Protein AF-A0A4U3MKB4-F1 (afdb_monomer_lite)

Structure (mmCIF, N/CA/C/O backbone):
data_AF-A0A4U3MKB4-F1
#
_entry.id   AF-A0A4U3MKB4-F1
#
loop_
_atom_site.group_PDB
_atom_site.id
_atom_site.type_symbol
_atom_site.label_atom_id
_atom_site.label_alt_id
_atom_site.label_comp_id
_atom_site.label_asym_id
_atom_site.label_entity_id
_atom_site.label_seq_id
_atom_site.pdbx_PDB_ins_code
_atom_site.Cartn_x
_atom_site.Cartn_y
_atom_site.Cartn_z
_atom_site.occupancy
_atom_site.B_iso_or_equiv
_atom_site.auth_seq_id
_atom_site.auth_comp_id
_atom_site.auth_asym_id
_atom_site.auth_atom_id
_atom_site.pdbx_PDB_model_num
ATOM 1 N N . MET A 1 1 ? -22.006 -13.463 2.610 1.00 45.25 1 MET A N 1
ATOM 2 C CA . MET A 1 1 ? -20.805 -13.300 1.770 1.00 45.25 1 MET A CA 1
ATOM 3 C C . MET A 1 1 ? -20.083 -12.080 2.296 1.00 45.25 1 MET A C 1
ATOM 5 O O . MET A 1 1 ? -20.687 -11.020 2.310 1.00 45.25 1 MET A O 1
ATOM 9 N N . THR A 1 2 ? -18.885 -12.236 2.850 1.00 61.12 2 THR A N 1
ATOM 10 C CA . THR A 1 2 ? -18.016 -11.099 3.169 1.00 61.12 2 THR A CA 1
ATOM 11 C C . THR A 1 2 ? -17.469 -10.578 1.849 1.00 61.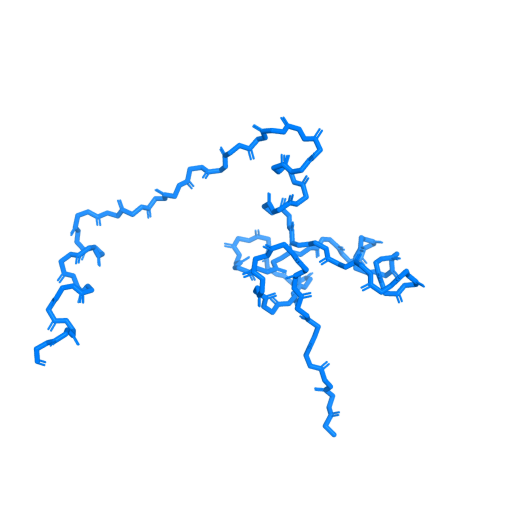12 2 THR A C 1
ATOM 13 O O . THR A 1 2 ? -16.758 -11.299 1.153 1.00 61.12 2 THR A O 1
ATOM 16 N N . GLU A 1 3 ? -17.880 -9.376 1.460 1.00 80.94 3 GLU A N 1
ATOM 17 C CA . GLU A 1 3 ? -17.368 -8.721 0.260 1.00 80.94 3 GLU A CA 1
ATOM 18 C C . GLU A 1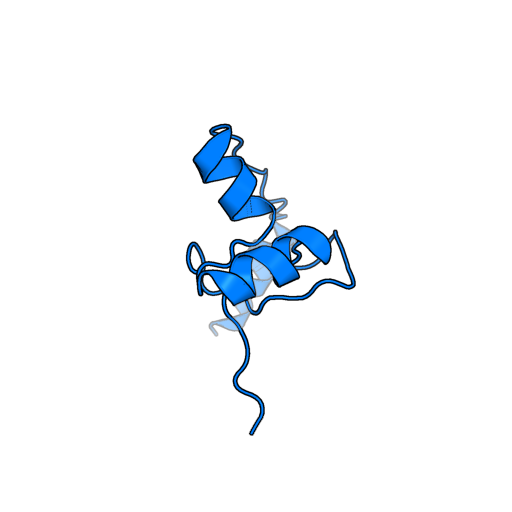 3 ? -15.867 -8.464 0.441 1.00 80.94 3 GLU A C 1
ATOM 20 O O . GLU A 1 3 ? -15.439 -7.936 1.470 1.00 80.94 3 GLU A O 1
ATOM 25 N N . ALA A 1 4 ? -15.059 -8.912 -0.520 1.00 89.56 4 ALA A N 1
ATOM 26 C CA . ALA A 1 4 ? -13.624 -8.681 -0.493 1.00 89.56 4 ALA A CA 1
ATOM 27 C C . ALA A 1 4 ? -13.352 -7.193 -0.739 1.00 89.56 4 ALA A C 1
ATOM 29 O O . ALA A 1 4 ? -13.913 -6.593 -1.654 1.00 89.56 4 ALA A O 1
ATOM 30 N N . ILE A 1 5 ? -12.479 -6.595 0.068 1.00 94.81 5 ILE A N 1
ATOM 31 C CA . ILE A 1 5 ? -12.063 -5.207 -0.133 1.00 94.81 5 ILE A CA 1
ATOM 32 C C . ILE A 1 5 ? -10.977 -5.180 -1.200 1.00 94.81 5 ILE A C 1
ATOM 34 O O . ILE A 1 5 ? -10.002 -5.925 -1.118 1.00 94.81 5 ILE A O 1
ATOM 38 N N . HIS A 1 6 ? -11.128 -4.305 -2.187 1.00 96.69 6 HIS A N 1
ATOM 39 C CA . HIS A 1 6 ? -10.174 -4.151 -3.278 1.00 96.69 6 HIS A CA 1
ATOM 40 C C . HIS A 1 6 ? -9.436 -2.819 -3.177 1.00 96.69 6 HIS A C 1
ATOM 42 O O . HIS A 1 6 ? -9.995 -1.797 -2.787 1.00 96.69 6 HIS A O 1
ATOM 48 N N . CYS A 1 7 ? -8.163 -2.829 -3.566 1.00 97.50 7 CYS A N 1
ATOM 49 C CA . CYS A 1 7 ? -7.373 -1.622 -3.729 1.00 97.50 7 CYS A CA 1
ATOM 50 C C . CYS A 1 7 ? -8.005 -0.745 -4.812 1.00 97.50 7 CYS A C 1
ATOM 52 O O . CYS A 1 7 ? -8.073 -1.158 -5.971 1.00 97.50 7 CYS A O 1
ATOM 54 N N . ILE A 1 8 ? -8.368 0.493 -4.481 1.00 97.19 8 ILE A N 1
ATOM 55 C CA . ILE A 1 8 ? -9.017 1.403 -5.440 1.00 97.19 8 ILE A CA 1
ATOM 56 C C . ILE A 1 8 ? -8.080 1.863 -6.571 1.00 97.19 8 ILE A C 1
ATOM 58 O O . ILE A 1 8 ? -8.533 2.398 -7.577 1.00 97.19 8 ILE A O 1
ATOM 62 N N . GLY A 1 9 ? -6.766 1.658 -6.419 1.00 95.69 9 GLY A N 1
ATOM 63 C CA . GLY A 1 9 ? -5.767 2.003 -7.432 1.00 95.69 9 GLY A CA 1
ATOM 64 C C . GLY A 1 9 ? -5.496 0.899 -8.459 1.00 95.69 9 GLY A C 1
ATOM 65 O O . GLY A 1 9 ? -5.359 1.193 -9.640 1.00 95.69 9 GLY A O 1
ATOM 66 N N . CYS A 1 10 ? -5.381 -0.363 -8.030 1.00 95.88 10 CYS A N 1
ATOM 67 C CA . CYS A 1 10 ? -4.979 -1.475 -8.909 1.00 95.88 10 CYS A CA 1
ATOM 68 C C . CYS A 1 10 ? -5.925 -2.681 -8.905 1.00 95.88 10 CYS A C 1
ATOM 70 O O . CYS A 1 10 ? -5.653 -3.654 -9.601 1.00 95.88 10 CYS A O 1
ATOM 72 N N . GLY A 1 11 ? -6.987 -2.664 -8.099 1.00 95.75 11 GLY A N 1
ATOM 73 C CA . GLY A 1 11 ? -7.969 -3.747 -8.014 1.00 95.75 11 GLY A CA 1
ATOM 74 C C . GLY A 1 11 ? -7.523 -4.992 -7.240 1.00 95.75 11 GLY A C 1
ATOM 75 O O . GLY A 1 11 ? -8.325 -5.906 -7.068 1.00 95.75 11 GLY A O 1
ATOM 76 N N . ALA A 1 12 ? -6.285 -5.057 -6.739 1.00 96.12 12 ALA A N 1
ATOM 77 C CA . ALA A 1 12 ? -5.832 -6.189 -5.925 1.00 96.12 12 ALA A CA 1
ATOM 78 C C . ALA A 1 12 ? -6.684 -6.341 -4.652 1.00 96.12 12 ALA A C 1
ATOM 80 O O . ALA A 1 12 ? -7.026 -5.336 -4.028 1.00 96.12 12 ALA A O 1
ATOM 81 N N . ILE A 1 13 ? -6.987 -7.579 -4.254 1.00 97.12 13 ILE A N 1
ATOM 82 C CA . ILE A 1 13 ? -7.660 -7.868 -2.978 1.00 97.12 13 ILE A CA 1
ATOM 83 C C . ILE A 1 13 ? -6.757 -7.406 -1.838 1.00 97.12 13 ILE A C 1
ATOM 85 O O . ILE A 1 13 ? -5.580 -7.756 -1.806 1.00 97.12 13 ILE A O 1
ATOM 89 N N . ILE A 1 14 ? -7.298 -6.616 -0.918 1.00 97.44 14 ILE A N 1
ATOM 90 C CA . ILE A 1 14 ? -6.556 -6.105 0.227 1.00 97.44 14 ILE A CA 1
ATOM 91 C C . ILE A 1 14 ? -6.323 -7.214 1.248 1.00 97.44 14 ILE A C 1
ATOM 93 O O . ILE A 1 14 ? -7.232 -7.961 1.606 1.00 97.44 14 ILE A O 1
ATOM 97 N N . GLN A 1 15 ? -5.099 -7.257 1.762 1.00 97.19 15 GLN A N 1
ATOM 98 C CA . GLN A 1 15 ? -4.713 -8.087 2.896 1.00 97.19 15 GLN A CA 1
ATOM 99 C C . GLN A 1 15 ? -3.749 -7.318 3.808 1.00 97.19 15 GLN A C 1
ATOM 101 O O . GLN A 1 15 ? -3.117 -6.350 3.383 1.00 97.19 15 GLN A O 1
ATOM 106 N N . THR A 1 16 ? -3.659 -7.721 5.074 1.00 97.56 16 THR A N 1
ATOM 107 C CA . THR A 1 16 ? -2.827 -7.049 6.092 1.00 97.56 16 THR A CA 1
ATOM 108 C C . THR A 1 16 ? -1.815 -7.991 6.750 1.00 97.56 16 THR A C 1
ATOM 110 O O . THR A 1 16 ? -1.289 -7.675 7.814 1.00 97.56 16 THR A O 1
ATOM 113 N N . GLU A 1 17 ? -1.585 -9.168 6.170 1.00 97.75 17 GLU A N 1
ATOM 114 C CA . GLU A 1 17 ? -0.832 -10.271 6.778 1.00 97.75 17 GLU A CA 1
ATOM 115 C C . GLU A 1 17 ? 0.585 -10.399 6.215 1.00 97.75 17 GLU A C 1
ATOM 117 O O . GLU A 1 17 ? 1.532 -10.548 6.984 1.00 97.75 17 GLU A O 1
ATOM 122 N N . ASN A 1 18 ? 0.751 -10.314 4.891 1.00 96.62 18 ASN A N 1
ATOM 123 C CA . ASN A 1 18 ? 2.035 -10.552 4.236 1.00 96.62 18 ASN A CA 1
ATOM 124 C C . ASN A 1 18 ? 2.515 -9.319 3.445 1.00 96.62 18 ASN A C 1
ATOM 126 O O . ASN A 1 18 ? 2.014 -9.076 2.347 1.00 96.62 18 ASN A O 1
ATOM 130 N N . PRO A 1 19 ? 3.515 -8.567 3.944 1.00 94.62 19 PRO A N 1
ATOM 131 C CA . PRO A 1 19 ? 4.060 -7.378 3.283 1.00 94.62 19 PRO A CA 1
ATOM 132 C C . PRO A 1 19 ? 4.616 -7.586 1.874 1.00 94.62 19 PRO A C 1
ATOM 134 O O . PRO A 1 19 ? 4.728 -6.626 1.113 1.00 94.62 19 PRO A O 1
ATOM 137 N N . HIS A 1 20 ? 4.990 -8.820 1.535 1.00 90.62 20 HIS A N 1
ATOM 138 C CA . HIS A 1 20 ? 5.610 -9.154 0.256 1.00 90.62 20 HIS A CA 1
ATOM 139 C C . HIS A 1 20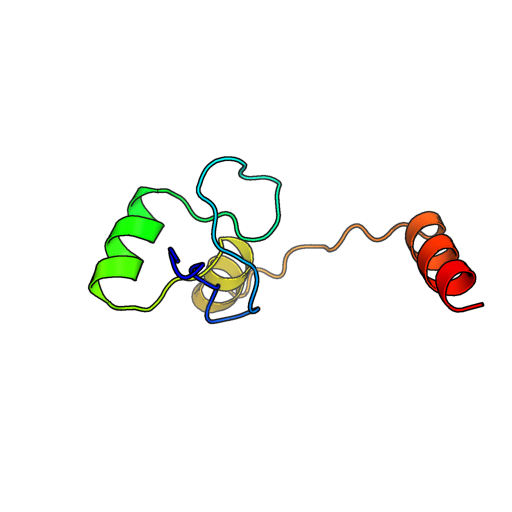 ? 4.605 -9.628 -0.796 1.00 90.62 20 HIS A C 1
ATOM 141 O O . HIS A 1 20 ? 4.971 -9.785 -1.957 1.00 90.62 20 HIS A O 1
ATOM 147 N N . GLU A 1 21 ? 3.342 -9.813 -0.413 1.00 93.25 21 GLU A N 1
ATOM 148 C CA . GLU A 1 21 ? 2.288 -10.283 -1.306 1.00 93.25 21 GLU A CA 1
ATOM 149 C C . GLU A 1 21 ? 1.452 -9.135 -1.870 1.00 93.25 21 GLU A C 1
ATOM 151 O O . GLU A 1 21 ? 1.353 -8.034 -1.309 1.00 93.25 21 GLU A O 1
ATOM 156 N N . LEU A 1 22 ? 0.797 -9.408 -2.999 1.00 93.06 22 LEU A N 1
ATOM 157 C CA . LEU A 1 22 ? -0.105 -8.455 -3.633 1.00 93.06 22 LEU A CA 1
ATOM 158 C C . LEU A 1 22 ? -1.207 -8.006 -2.668 1.00 93.06 22 LEU A C 1
ATOM 160 O O . LEU A 1 22 ? -1.700 -8.762 -1.832 1.00 93.06 22 LEU A O 1
ATOM 164 N N . GLY A 1 23 ? -1.587 -6.735 -2.796 1.00 95.94 23 GLY A N 1
ATOM 165 C CA . GLY A 1 23 ? -2.680 -6.170 -2.010 1.00 95.94 23 GLY A CA 1
ATOM 166 C C . GLY A 1 23 ? -2.349 -5.865 -0.550 1.00 95.94 23 GLY A C 1
ATOM 167 O O . GLY A 1 23 ? -3.232 -5.386 0.158 1.00 95.94 23 GLY A O 1
ATOM 168 N N . TYR A 1 24 ? -1.103 -6.061 -0.104 1.00 97.75 24 TYR A N 1
ATOM 169 C CA . TYR A 1 24 ? -0.724 -5.704 1.259 1.00 97.75 24 TYR A CA 1
ATOM 170 C C . TYR A 1 24 ? -0.997 -4.230 1.561 1.00 97.75 24 TYR A C 1
ATOM 172 O O . TYR A 1 24 ? -0.616 -3.343 0.792 1.00 97.75 24 TYR A O 1
ATOM 180 N N . THR A 1 25 ? -1.594 -3.964 2.715 1.00 97.62 25 THR A N 1
ATOM 181 C CA . THR A 1 25 ? -1.625 -2.648 3.345 1.00 97.62 25 THR A CA 1
ATOM 182 C C . THR A 1 25 ? -1.446 -2.819 4.859 1.00 97.62 25 THR A C 1
ATOM 184 O O . THR A 1 25 ? -1.944 -3.797 5.420 1.00 97.62 25 THR A O 1
ATOM 187 N N . PRO A 1 26 ? -0.734 -1.925 5.568 1.00 97.50 26 PRO A N 1
ATOM 188 C CA . PRO A 1 26 ? -0.632 -2.013 7.022 1.00 97.50 26 PRO A CA 1
ATOM 189 C C . PRO A 1 26 ? -2.014 -1.971 7.685 1.00 97.50 26 PRO A C 1
ATOM 191 O O . PRO A 1 26 ? -2.869 -1.187 7.277 1.00 97.50 26 PRO A O 1
ATOM 194 N N . LYS A 1 27 ? -2.222 -2.744 8.758 1.00 97.00 27 LYS A N 1
ATOM 195 C CA . LYS A 1 27 ? -3.523 -2.831 9.449 1.00 97.00 27 LYS A CA 1
ATOM 196 C C . LYS A 1 27 ? -4.097 -1.467 9.859 1.00 97.00 27 LYS A C 1
ATOM 198 O O . LYS A 1 27 ? -5.278 -1.213 9.672 1.00 97.00 27 LYS A O 1
ATOM 203 N N . THR A 1 28 ? -3.252 -0.554 10.328 1.00 96.31 28 THR A N 1
ATOM 204 C CA . THR A 1 28 ? -3.667 0.810 10.692 1.00 96.31 28 THR A CA 1
ATOM 205 C C . THR A 1 28 ? -4.115 1.646 9.491 1.00 96.31 28 THR A C 1
ATOM 207 O O . THR A 1 28 ? -4.977 2.509 9.630 1.00 96.31 28 THR A O 1
ATOM 210 N N . ALA A 1 29 ? -3.536 1.418 8.308 1.00 95.69 29 ALA A N 1
ATOM 211 C CA . ALA A 1 29 ? -3.957 2.060 7.066 1.00 95.69 29 ALA A CA 1
ATOM 212 C C . ALA A 1 29 ? -5.247 1.429 6.527 1.00 95.69 29 ALA A C 1
ATOM 214 O O . ALA A 1 29 ? -6.100 2.150 6.018 1.00 95.69 29 ALA A O 1
ATOM 215 N N . PHE A 1 30 ? -5.410 0.112 6.692 1.00 96.69 30 PHE A N 1
ATOM 216 C CA . PHE A 1 30 ? -6.656 -0.587 6.391 1.00 96.69 30 PHE A CA 1
ATOM 217 C C . PHE A 1 30 ? -7.817 -0.032 7.216 1.00 96.69 30 PHE A C 1
ATOM 219 O O . PHE A 1 30 ? -8.802 0.401 6.639 1.00 96.69 30 PHE A O 1
ATOM 226 N N . GLU A 1 31 ? -7.681 0.026 8.543 1.00 95.75 31 GLU A N 1
ATOM 227 C CA . GLU A 1 31 ? -8.729 0.524 9.446 1.00 95.75 31 GLU A CA 1
ATOM 228 C C . GLU A 1 31 ? -9.158 1.954 9.083 1.00 95.75 31 GLU A C 1
ATOM 230 O O . GLU A 1 31 ? -10.345 2.207 8.897 1.00 95.75 31 GLU A O 1
ATOM 235 N N . LYS A 1 32 ? -8.199 2.859 8.849 1.00 94.81 32 LYS A N 1
ATOM 236 C CA . LYS A 1 32 ? -8.488 4.229 8.387 1.00 94.81 32 LYS A CA 1
ATOM 237 C C . LYS A 1 32 ? -9.157 4.269 7.014 1.00 94.81 32 LYS A C 1
ATOM 239 O O . LYS A 1 32 ? -10.073 5.051 6.797 1.00 94.81 32 LYS A O 1
ATOM 244 N N . GLY A 1 33 ? -8.698 3.443 6.076 1.00 93.81 33 GLY A N 1
ATOM 245 C CA . GLY A 1 33 ? -9.291 3.365 4.742 1.00 93.81 33 GLY A CA 1
ATOM 246 C C . GLY A 1 33 ? -10.704 2.776 4.759 1.00 93.81 33 GLY A C 1
ATOM 247 O O . GLY A 1 33 ? -11.526 3.140 3.929 1.00 93.81 33 GLY A O 1
ATOM 248 N N . MET A 1 34 ? -11.023 1.915 5.729 1.00 94.25 34 MET A N 1
ATOM 249 C CA . MET A 1 34 ? -12.378 1.395 5.933 1.00 94.25 34 MET A CA 1
ATOM 250 C C . MET A 1 34 ? -13.340 2.465 6.466 1.00 94.25 34 MET A C 1
ATOM 252 O O . MET A 1 34 ? -14.525 2.409 6.152 1.00 94.25 34 MET A O 1
ATOM 256 N N . GLU A 1 35 ? -12.853 3.454 7.223 1.00 94.62 35 GLU A N 1
ATOM 257 C CA . GLU A 1 35 ? -13.663 4.601 7.666 1.00 94.62 35 GLU A CA 1
ATOM 258 C C . GLU A 1 35 ? -14.059 5.513 6.495 1.00 94.62 35 GLU A C 1
ATOM 260 O O . GLU A 1 35 ? -15.160 6.062 6.481 1.00 94.62 35 GLU A O 1
ATOM 265 N N . THR A 1 36 ? -13.173 5.671 5.506 1.00 92.06 36 THR A N 1
ATOM 266 C CA . THR A 1 36 ? -13.396 6.539 4.337 1.00 92.06 36 THR A CA 1
ATOM 267 C C . THR A 1 36 ? -13.951 5.800 3.118 1.00 92.06 36 THR A C 1
ATOM 269 O O . THR A 1 36 ? -14.448 6.440 2.194 1.00 92.06 36 THR A O 1
ATOM 272 N N . GLY A 1 37 ? -13.861 4.468 3.093 1.00 88.69 37 GLY A N 1
ATOM 273 C CA . GLY A 1 37 ? -14.151 3.634 1.923 1.00 88.69 37 GLY A CA 1
ATOM 274 C C . GLY A 1 37 ? -13.036 3.626 0.868 1.00 88.69 37 GLY A C 1
ATOM 275 O O . GLY A 1 37 ? -13.207 3.044 -0.202 1.00 88.69 37 GLY A O 1
ATOM 276 N N . GLU A 1 38 ? -11.888 4.246 1.149 1.00 93.38 38 GLU A N 1
ATOM 277 C CA . GLU A 1 38 ? -10.765 4.362 0.219 1.00 93.38 38 GLU A CA 1
ATOM 278 C C . GLU A 1 38 ? -9.540 3.611 0.745 1.00 93.38 38 GLU A C 1
ATOM 280 O O . GLU A 1 38 ? -8.789 4.110 1.586 1.00 93.38 38 GLU A O 1
ATOM 285 N N . VAL A 1 39 ? -9.294 2.411 0.212 1.00 97.12 39 VAL A N 1
ATOM 286 C CA . VAL A 1 39 ? -8.139 1.592 0.600 1.00 97.12 39 VAL A CA 1
ATOM 287 C C . VAL A 1 39 ? -7.158 1.461 -0.561 1.00 97.12 39 VAL A C 1
ATOM 289 O O . VAL A 1 39 ? -7.506 1.008 -1.652 1.00 97.12 39 VAL A O 1
ATOM 292 N N . TYR A 1 40 ? -5.896 1.810 -0.308 1.00 97.50 40 TYR A N 1
ATOM 293 C CA . TYR A 1 40 ? -4.776 1.534 -1.206 1.00 97.50 40 TYR A CA 1
ATOM 294 C C . TYR A 1 40 ? -3.914 0.395 -0.661 1.00 97.50 40 TYR A C 1
ATOM 296 O O . TYR A 1 40 ? -3.634 0.329 0.538 1.00 97.50 40 TYR A O 1
ATOM 304 N N . CYS A 1 41 ? -3.409 -0.454 -1.558 1.00 97.38 41 CYS A N 1
ATOM 305 C CA . CYS A 1 41 ? -2.264 -1.304 -1.245 1.00 97.38 41 CYS A CA 1
ATOM 306 C C . CYS A 1 41 ? -0.980 -0.460 -1.152 1.00 97.38 41 CYS A C 1
ATOM 308 O O . CYS A 1 41 ? -0.886 0.632 -1.723 1.00 97.38 41 CYS A O 1
ATOM 310 N N . GLN A 1 42 ? 0.044 -0.990 -0.487 1.00 96.12 42 GLN A N 1
ATOM 311 C CA . GLN A 1 42 ? 1.315 -0.313 -0.233 1.00 96.12 42 GLN A CA 1
ATOM 312 C C . GLN A 1 42 ? 1.989 0.188 -1.519 1.00 96.12 42 GLN A C 1
ATOM 314 O O . GLN A 1 42 ? 2.603 1.256 -1.516 1.00 96.12 42 GLN A O 1
ATOM 319 N N . ARG A 1 43 ? 1.879 -0.547 -2.635 1.00 95.25 43 ARG A N 1
ATOM 320 C CA . ARG A 1 43 ? 2.434 -0.115 -3.930 1.00 95.25 43 ARG A CA 1
ATOM 321 C C . ARG A 1 43 ? 1.712 1.120 -4.473 1.00 95.25 43 ARG A C 1
ATOM 323 O O . ARG A 1 43 ? 2.367 2.099 -4.811 1.00 95.25 43 ARG A O 1
ATOM 330 N N . CYS A 1 44 ? 0.379 1.099 -4.524 1.00 96.56 44 CYS A N 1
ATOM 331 C CA . CYS A 1 44 ? -0.410 2.229 -5.023 1.00 96.56 44 CYS A CA 1
ATOM 332 C C . CYS A 1 44 ? -0.295 3.461 -4.125 1.00 96.56 44 CYS A C 1
ATOM 334 O O . CYS A 1 44 ? -0.210 4.572 -4.639 1.00 96.56 44 CYS A O 1
ATOM 336 N N . PHE A 1 45 ? -0.249 3.270 -2.804 1.00 96.12 45 PHE A N 1
ATOM 337 C CA . PHE A 1 45 ? -0.035 4.363 -1.861 1.00 96.12 45 PHE A CA 1
ATOM 338 C C . PHE A 1 45 ? 1.306 5.064 -2.124 1.00 96.12 45 PHE A C 1
ATOM 340 O O . PHE A 1 45 ? 1.351 6.282 -2.287 1.00 96.12 45 PHE A O 1
ATOM 347 N N . ARG A 1 46 ? 2.397 4.295 -2.246 1.00 95.50 46 ARG A N 1
ATOM 348 C CA . ARG A 1 46 ? 3.729 4.848 -2.525 1.00 95.50 46 ARG A CA 1
ATOM 349 C C . ARG A 1 46 ? 3.806 5.557 -3.871 1.00 95.50 46 ARG A C 1
ATOM 351 O O . ARG A 1 46 ? 4.309 6.676 -3.937 1.00 95.50 46 ARG A O 1
ATOM 358 N N . LEU A 1 47 ? 3.220 4.966 -4.910 1.00 95.31 47 LEU A N 1
ATOM 359 C CA . LEU A 1 47 ? 3.141 5.597 -6.222 1.00 95.31 47 LEU A CA 1
ATOM 360 C C . LEU A 1 47 ? 2.384 6.936 -6.164 1.00 95.31 47 LEU A C 1
ATOM 362 O O . LEU A 1 47 ? 2.870 7.939 -6.675 1.00 95.31 47 LEU A O 1
ATOM 366 N N . ARG A 1 48 ? 1.221 6.981 -5.502 1.00 94.06 48 ARG A N 1
ATOM 367 C CA . ARG A 1 48 ? 0.358 8.174 -5.454 1.00 94.06 48 ARG A CA 1
ATOM 368 C C . ARG A 1 48 ? 0.951 9.327 -4.643 1.00 94.06 48 ARG A C 1
ATOM 370 O O . ARG A 1 48 ? 0.737 10.481 -5.000 1.00 94.06 48 ARG A O 1
ATOM 377 N N . HIS A 1 49 ? 1.646 9.029 -3.549 1.00 95.00 49 HIS A N 1
ATOM 378 C CA . HIS A 1 49 ? 2.125 10.056 -2.617 1.00 95.00 49 HIS A CA 1
ATOM 379 C C . HIS A 1 49 ? 3.599 10.413 -2.796 1.00 95.00 49 HIS A C 1
ATOM 381 O O . HIS A 1 49 ? 3.990 11.528 -2.460 1.00 95.00 49 HIS A O 1
ATOM 387 N N . TYR A 1 50 ? 4.404 9.495 -3.329 1.00 95.06 50 TYR A N 1
ATOM 388 C CA . TYR A 1 50 ? 5.854 9.664 -3.419 1.00 95.06 50 TYR A CA 1
ATOM 389 C C . TYR A 1 50 ? 6.399 9.483 -4.837 1.00 95.06 50 TYR A C 1
ATOM 391 O O . TYR A 1 50 ? 7.606 9.600 -5.024 1.00 95.06 50 TYR A O 1
ATOM 399 N N . ASN A 1 51 ? 5.540 9.204 -5.829 1.00 92.50 51 ASN A N 1
ATOM 400 C CA . ASN A 1 51 ? 5.953 8.847 -7.191 1.00 92.50 51 ASN A CA 1
ATOM 401 C C . ASN A 1 51 ? 6.980 7.693 -7.210 1.00 92.50 51 ASN A C 1
ATOM 403 O O . ASN A 1 51 ? 7.839 7.611 -8.086 1.00 92.50 51 ASN A O 1
ATOM 407 N N . ASP A 1 52 ? 6.902 6.820 -6.204 1.00 92.69 52 ASP A N 1
ATOM 408 C CA . ASP A 1 52 ? 7.800 5.686 -6.013 1.00 92.69 52 ASP A CA 1
ATOM 409 C C . ASP A 1 52 ? 7.275 4.498 -6.827 1.00 92.69 52 ASP A C 1
ATOM 411 O O . ASP A 1 52 ? 6.332 3.796 -6.434 1.00 92.69 52 ASP A O 1
ATOM 415 N N . ILE A 1 53 ? 7.864 4.327 -8.00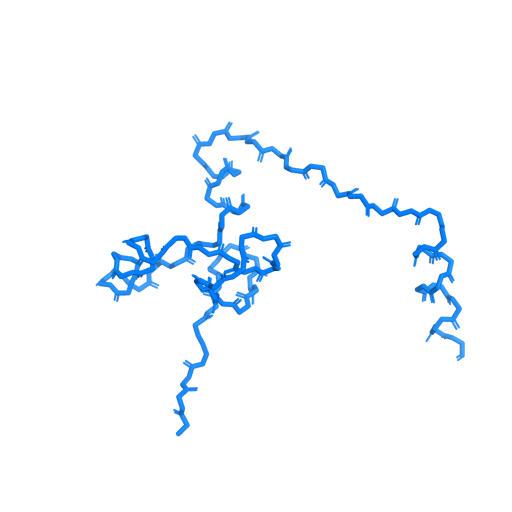9 1.00 86.19 53 ILE A N 1
ATOM 416 C CA . ILE A 1 53 ? 7.599 3.204 -8.900 1.00 86.19 53 ILE A CA 1
ATOM 417 C C . ILE A 1 53 ? 8.375 2.002 -8.374 1.00 86.19 53 ILE A C 1
ATOM 419 O O . ILE A 1 53 ? 9.600 1.998 -8.333 1.00 86.19 53 ILE A O 1
ATOM 423 N N . GLN A 1 54 ? 7.639 0.969 -7.984 1.00 76.88 54 GLN A N 1
ATOM 424 C CA . GLN A 1 54 ? 8.236 -0.282 -7.540 1.00 76.88 54 GLN A CA 1
ATOM 425 C C . GLN A 1 54 ? 8.660 -1.121 -8.739 1.00 76.88 54 GLN A C 1
ATOM 427 O O . GLN A 1 54 ? 7.847 -1.359 -9.637 1.00 76.88 54 GLN A O 1
ATOM 432 N N . ASP A 1 55 ? 9.899 -1.606 -8.703 1.00 73.56 55 ASP A N 1
ATOM 433 C CA . ASP A 1 55 ? 10.405 -2.542 -9.696 1.00 73.56 55 ASP A CA 1
ATOM 434 C C . ASP A 1 55 ? 9.568 -3.820 -9.705 1.00 73.56 55 ASP A C 1
ATOM 436 O O . ASP A 1 55 ? 9.247 -4.406 -8.665 1.00 73.56 55 ASP A O 1
ATOM 440 N N . VAL A 1 56 ? 9.211 -4.258 -10.908 1.00 70.12 56 VA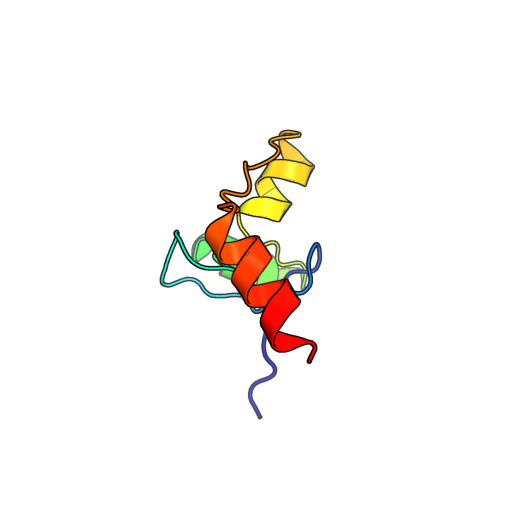L A N 1
ATOM 441 C CA . VAL A 1 56 ? 8.590 -5.559 -11.123 1.00 70.12 56 VAL A CA 1
ATOM 442 C C . VAL A 1 56 ? 9.716 -6.505 -11.500 1.00 70.12 56 VAL A C 1
ATOM 444 O O . VAL A 1 56 ? 10.304 -6.371 -12.570 1.00 70.12 56 VAL A O 1
ATOM 447 N N . GLN A 1 57 ? 10.042 -7.445 -10.617 1.00 64.75 57 GLN A N 1
ATOM 448 C CA . GLN A 1 57 ? 10.985 -8.507 -10.950 1.00 64.75 57 GLN A CA 1
ATOM 449 C C . GLN A 1 57 ? 10.250 -9.547 -11.794 1.00 64.75 57 GLN A C 1
ATOM 451 O O . GLN A 1 57 ? 9.730 -10.526 -11.272 1.00 64.75 57 GLN A O 1
ATOM 456 N N . LEU A 1 58 ? 10.138 -9.281 -13.094 1.00 70.12 58 LEU A N 1
ATOM 457 C CA . LEU A 1 58 ? 9.760 -10.296 -14.067 1.00 70.12 58 LEU A CA 1
ATOM 458 C C . LEU A 1 58 ? 11.054 -10.908 -14.599 1.00 70.12 58 LEU A C 1
ATOM 460 O O . LEU A 1 58 ? 11.891 -10.185 -15.141 1.00 70.12 58 LEU A O 1
ATOM 464 N N . THR A 1 59 ? 11.243 -12.211 -14.415 1.00 76.69 59 THR A N 1
ATOM 465 C CA . THR A 1 59 ? 12.365 -12.913 -15.045 1.00 76.69 59 THR A CA 1
ATOM 466 C C . THR A 1 59 ? 11.987 -13.350 -16.462 1.00 76.69 59 THR A C 1
ATOM 468 O O . THR A 1 59 ? 10.803 -13.519 -16.772 1.00 76.69 59 THR A O 1
ATOM 471 N N . ASP A 1 60 ? 12.982 -13.563 -17.327 1.00 80.62 60 ASP A N 1
ATOM 472 C CA . ASP A 1 60 ? 12.759 -14.100 -18.679 1.00 80.62 60 ASP A CA 1
ATOM 473 C C . ASP A 1 60 ? 12.016 -15.450 -18.630 1.00 80.62 60 ASP A C 1
ATOM 475 O O . ASP A 1 60 ? 11.154 -15.727 -19.466 1.00 80.62 60 ASP A O 1
ATOM 479 N N . ASP A 1 61 ? 12.275 -16.256 -17.596 1.00 79.00 61 ASP A N 1
ATOM 480 C CA . ASP A 1 61 ? 11.605 -17.537 -17.366 1.00 79.00 61 ASP A CA 1
ATOM 481 C C . ASP A 1 61 ? 10.115 -17.369 -17.030 1.00 79.00 61 ASP A C 1
ATOM 483 O O . ASP A 1 61 ? 9.278 -18.127 -17.528 1.00 79.00 61 ASP A O 1
ATOM 487 N N . ASP A 1 62 ? 9.754 -16.369 -16.218 1.00 78.69 62 ASP A N 1
ATOM 488 C CA . ASP A 1 62 ? 8.352 -16.067 -15.897 1.00 78.69 62 ASP A CA 1
ATOM 489 C C . ASP A 1 62 ? 7.591 -15.599 -17.140 1.00 78.69 62 ASP A C 1
ATOM 491 O O . ASP A 1 62 ? 6.440 -15.986 -17.367 1.00 78.69 62 ASP A O 1
ATOM 495 N N . PHE A 1 63 ? 8.256 -14.818 -17.991 1.00 80.00 63 PHE A N 1
ATOM 496 C CA . PHE A 1 63 ? 7.695 -14.384 -19.263 1.00 80.00 63 PHE A CA 1
ATOM 497 C C . PHE A 1 63 ? 7.485 -15.557 -20.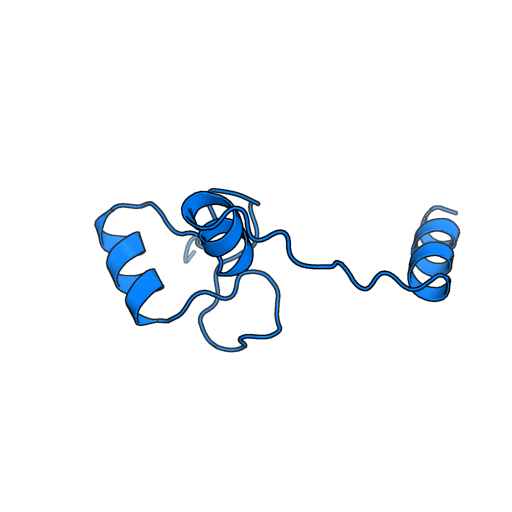233 1.00 80.00 63 PHE A C 1
ATOM 499 O O . PHE A 1 63 ? 6.405 -15.695 -20.814 1.00 80.00 63 PHE A O 1
ATOM 506 N N . LEU A 1 64 ? 8.470 -16.453 -20.366 1.00 88.25 64 LEU A N 1
ATOM 507 C CA . LEU A 1 64 ? 8.347 -17.661 -21.188 1.00 88.25 64 LEU A CA 1
ATOM 508 C C . LEU A 1 64 ? 7.230 -18.587 -20.689 1.00 88.25 64 LEU A C 1
ATOM 510 O O . LEU A 1 64 ? 6.511 -19.174 -21.499 1.00 88.25 64 LEU A O 1
ATOM 514 N N . ARG A 1 65 ? 7.039 -18.715 -19.372 1.00 84.94 65 ARG A N 1
ATOM 515 C CA . ARG A 1 65 ? 5.925 -19.489 -18.796 1.00 84.94 65 ARG A CA 1
ATOM 516 C C . ARG A 1 65 ? 4.565 -18.899 -19.159 1.00 84.94 65 ARG A C 1
ATOM 518 O O . ARG A 1 65 ? 3.670 -19.656 -19.528 1.00 84.94 65 ARG A O 1
ATOM 525 N N . LEU A 1 66 ? 4.418 -17.573 -19.105 1.00 84.75 66 LEU A N 1
ATOM 526 C CA . LEU A 1 66 ? 3.191 -16.889 -19.525 1.00 84.75 66 LEU A CA 1
ATOM 527 C C . LEU A 1 66 ? 2.893 -17.120 -21.012 1.00 84.75 66 LEU A C 1
ATOM 529 O O . LEU A 1 66 ? 1.763 -17.450 -21.354 1.00 84.75 66 LEU A O 1
ATOM 533 N N . LEU A 1 67 ? 3.902 -17.003 -21.883 1.00 86.50 67 LEU A N 1
ATOM 534 C CA . LEU A 1 67 ? 3.773 -17.254 -23.325 1.00 86.50 67 LEU A CA 1
ATOM 535 C C . LEU A 1 67 ? 3.328 -18.686 -23.639 1.00 86.50 67 LEU A C 1
ATOM 537 O O . LEU A 1 67 ? 2.412 -18.885 -24.433 1.00 86.50 67 LEU A O 1
ATOM 541 N N . ASN A 1 68 ? 3.956 -19.680 -23.009 1.00 85.94 68 ASN A N 1
ATOM 542 C CA . ASN A 1 68 ? 3.636 -21.088 -23.248 1.00 85.94 68 ASN A CA 1
ATOM 543 C C . ASN A 1 68 ? 2.261 -21.497 -22.692 1.00 85.94 68 ASN A C 1
ATOM 545 O O . ASN A 1 68 ? 1.684 -22.466 -23.172 1.00 85.94 68 ASN A O 1
ATOM 549 N N . GLY A 1 69 ? 1.722 -20.771 -21.707 1.00 80.50 69 GLY A N 1
ATOM 550 C CA . GLY A 1 69 ? 0.385 -21.015 -21.155 1.00 80.50 69 GLY A CA 1
ATOM 551 C C . GLY A 1 69 ? -0.777 -20.524 -22.029 1.00 80.50 69 GLY A C 1
ATOM 552 O O . GLY A 1 69 ? -1.929 -20.766 -21.682 1.00 80.50 69 GLY A O 1
ATOM 553 N N . LEU A 1 70 ? -0.495 -19.824 -23.134 1.00 77.31 70 LEU A N 1
ATOM 554 C CA . LEU A 1 70 ? -1.496 -19.348 -24.101 1.00 77.31 70 LEU A CA 1
ATOM 555 C C . LEU A 1 70 ? -1.746 -20.340 -25.256 1.00 77.31 70 LEU A C 1
ATOM 557 O O . LEU A 1 70 ? -2.537 -20.026 -26.148 1.00 77.31 70 LEU A O 1
ATOM 561 N N . GLY A 1 71 ? -1.047 -21.483 -25.261 1.00 61.00 71 GLY A N 1
ATOM 562 C CA . GLY A 1 71 ? -1.119 -22.534 -26.284 1.00 61.00 71 GLY A CA 1
ATOM 563 C C . GLY A 1 71 ? -2.047 -23.688 -25.932 1.00 61.00 71 GLY A C 1
ATOM 564 O O . GLY A 1 71 ? -2.141 -24.036 -24.735 1.00 61.00 71 GLY A O 1
#

InterPro domains:
  IPR052807 Mitochondrial translation and respiration regulator [PTHR46406] (4-68)

pLDDT: mean 89.37, std 10.74, range [45.25, 97.75]

Sequence (71 aa):
MTEAIHCIGCGAIIQTENPHELGYTPKTAFEKGMETGEVYCQRCFRLRHYNDIQDVQLTDDDFLRLLNGLG

Organism: Enterococcus faecalis (NCBI:txid1351)

Secondary structure (DSSP, 8-state):
--PPPB-TTT-PBPBSS-TTSTTB--HHHHHHHHHHT----HHHHHHHHH--PPP----HHHHHHHHHTT-

Foldseek 3Di:
DPDFQAAPQPRWGADDDDLVDPNHDHPVQVVVCVVVVHHHHPQRVCCVPPVDHDDDPDDPVNVVVVVVVVD

Radius of gyration: 14.78 Å; chains: 1; bounding box: 34×33×37 Å